Protein AF-A0A174NQS0-F1 (afdb_monomer_lite)

Secondary structure (DSSP, 8-state):
--SSTTTTS-HHHHHHHHHHHHHTT-----SPEEEEEETTEEEEEETTEEEEEE-S-----S---PPP-HHHHHHHHHTT------GGGTS---HHHHHHHHHHHHTT-

Radius of gyration: 20.38 Å; chains: 1; bounding box: 46×36×50 Å

Sequence (109 aa):
MKDKAGEDLGMLRKIAVMQKLGGESVGIITSARCIEINETGVVVETPEGKETVACDCVVLAVGSASRDSSALKEASEKAGADFFVIGDAKRARRAIDAIAEGFDTARLV

Structure (mmCIF, N/CA/C/O backbone):
data_AF-A0A174NQS0-F1
#
_entry.id   AF-A0A174NQS0-F1
#
loop_
_atom_site.group_PDB
_atom_site.id
_atom_site.type_symbol
_atom_site.label_atom_id
_atom_site.label_alt_id
_atom_site.label_comp_id
_atom_site.label_asym_id
_atom_site.label_entity_id
_atom_site.label_seq_id
_atom_site.pdbx_PDB_ins_code
_atom_site.Cartn_x
_atom_site.Cartn_y
_atom_site.Cartn_z
_atom_site.occupancy
_atom_site.B_iso_or_equiv
_atom_site.auth_seq_id
_atom_site.auth_comp_id
_atom_site.auth_asym_id
_atom_site.auth_atom_id
_atom_site.pdbx_PDB_model_num
ATOM 1 N N . MET A 1 1 ? 2.153 2.420 14.482 1.00 84.75 1 MET A N 1
ATOM 2 C CA . MET A 1 1 ? 0.807 2.476 13.875 1.00 84.75 1 MET A CA 1
ATOM 3 C C . MET A 1 1 ? 0.362 3.921 13.827 1.00 84.75 1 MET A C 1
ATOM 5 O O . MET A 1 1 ? 0.783 4.675 14.695 1.00 84.75 1 MET A O 1
ATOM 9 N N . LYS A 1 2 ? -0.392 4.322 12.799 1.00 88.94 2 LYS A N 1
ATOM 10 C CA . LYS A 1 2 ? -0.871 5.706 12.681 1.00 88.94 2 LYS A CA 1
ATOM 11 C C . LYS A 1 2 ? -2.058 5.925 13.622 1.00 88.94 2 LYS A C 1
ATOM 13 O O . LYS A 1 2 ? -2.905 5.043 13.750 1.00 88.94 2 LYS A O 1
ATOM 18 N N . ASP A 1 3 ? -2.106 7.089 14.255 1.00 93.81 3 ASP A N 1
ATOM 19 C CA . ASP A 1 3 ? -3.186 7.530 15.146 1.00 93.81 3 ASP A CA 1
ATOM 20 C C . ASP A 1 3 ? -4.414 8.024 14.366 1.00 93.81 3 ASP A C 1
ATOM 22 O O . ASP A 1 3 ? -5.527 8.042 14.892 1.00 93.81 3 ASP A O 1
ATOM 26 N N . LYS A 1 4 ? -4.234 8.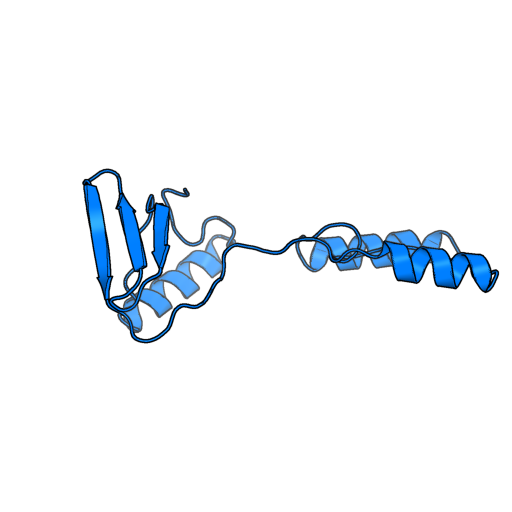369 13.084 1.00 94.31 4 LYS A N 1
ATOM 27 C CA . LYS A 1 4 ? -5.297 8.828 12.186 1.00 94.31 4 LYS A CA 1
ATOM 28 C C . LYS A 1 4 ? -5.352 8.014 10.897 1.00 94.31 4 LYS A C 1
ATOM 30 O O . LYS A 1 4 ? -4.336 7.660 10.303 1.00 94.31 4 LYS A O 1
ATOM 35 N N . ALA A 1 5 ? -6.569 7.802 10.404 1.00 94.94 5 ALA A N 1
ATOM 36 C CA . ALA A 1 5 ? -6.804 7.267 9.068 1.00 94.94 5 ALA A CA 1
ATOM 37 C C . ALA A 1 5 ? -6.678 8.362 7.989 1.00 94.94 5 ALA A C 1
ATOM 39 O O . ALA A 1 5 ? -6.966 9.543 8.222 1.00 94.94 5 ALA A O 1
ATOM 40 N N . GLY A 1 6 ? -6.244 7.963 6.788 1.00 94.31 6 GLY A N 1
ATOM 41 C CA . GLY A 1 6 ? -6.224 8.821 5.598 1.00 94.31 6 GLY A CA 1
ATOM 42 C C . GLY A 1 6 ? -5.242 9.997 5.647 1.00 94.31 6 GLY A C 1
ATOM 43 O O . GLY A 1 6 ? -5.475 10.998 4.979 1.00 94.31 6 GLY A O 1
ATOM 44 N N . GLU A 1 7 ? -4.173 9.933 6.445 1.00 92.12 7 GLU A N 1
ATOM 45 C CA . GLU A 1 7 ? -3.198 11.036 6.570 1.00 92.12 7 GLU A CA 1
ATOM 46 C C . GLU A 1 7 ? -2.446 11.361 5.282 1.00 92.12 7 GLU A C 1
ATOM 48 O O . GLU A 1 7 ? -2.097 12.514 5.051 1.00 92.12 7 GLU A O 1
ATOM 53 N N . ASP A 1 8 ? -2.236 10.366 4.422 1.00 91.19 8 ASP A N 1
ATOM 54 C CA . ASP A 1 8 ? -1.518 10.559 3.161 1.00 91.19 8 ASP A CA 1
ATOM 55 C C . ASP A 1 8 ? -2.417 11.127 2.048 1.00 91.19 8 ASP A C 1
ATOM 57 O O . ASP A 1 8 ? -1.941 11.437 0.951 1.00 91.19 8 ASP A O 1
ATOM 61 N N . LEU A 1 9 ? -3.719 11.282 2.321 1.00 94.00 9 LEU A N 1
ATOM 62 C CA . LEU A 1 9 ? -4.663 11.936 1.425 1.00 94.00 9 LEU A CA 1
ATOM 63 C C . LEU A 1 9 ? -4.570 13.455 1.579 1.00 94.00 9 LEU A C 1
ATOM 65 O O . LEU A 1 9 ? -4.581 13.998 2.681 1.00 94.00 9 LEU A O 1
ATOM 69 N N . GLY A 1 10 ? -4.570 14.163 0.446 1.00 94.56 10 GLY A N 1
ATOM 70 C CA . GLY A 1 10 ? -4.738 15.619 0.454 1.00 94.56 10 GLY A CA 1
ATOM 71 C C . GLY A 1 10 ? -6.079 16.020 1.082 1.00 94.56 10 GLY A C 1
ATOM 72 O O . GLY A 1 10 ? -7.060 15.293 0.937 1.00 94.56 10 GLY A O 1
ATOM 73 N N . MET A 1 11 ? -6.131 17.188 1.729 1.00 95.69 11 MET A N 1
ATOM 74 C CA . MET A 1 11 ? -7.246 17.638 2.582 1.00 95.69 11 MET A CA 1
ATOM 75 C C . MET A 1 11 ? -8.646 17.367 2.006 1.00 95.69 11 MET A C 1
ATOM 77 O O . MET A 1 11 ? -9.444 16.682 2.640 1.00 95.69 11 MET A O 1
ATOM 81 N N . LEU A 1 12 ? -8.936 17.846 0.790 1.00 97.06 12 LEU A N 1
ATOM 82 C CA . LEU A 1 12 ? -10.257 17.669 0.167 1.00 97.06 12 LEU A CA 1
ATOM 83 C C . LEU A 1 12 ? -10.587 16.195 -0.110 1.00 97.06 12 LEU A C 1
ATOM 85 O O . LEU A 1 12 ? -11.711 15.756 0.118 1.00 97.06 12 LEU A O 1
ATOM 89 N N . ARG A 1 13 ? -9.592 15.409 -0.542 1.00 96.75 13 ARG A N 1
ATOM 90 C CA . ARG A 1 13 ? -9.753 13.963 -0.762 1.00 96.75 13 ARG A CA 1
ATOM 91 C C . ARG A 1 13 ? -10.002 13.235 0.551 1.00 96.75 13 ARG A C 1
ATOM 93 O O . ARG A 1 13 ? -10.856 12.359 0.595 1.00 96.75 13 ARG A O 1
ATOM 100 N N . LYS A 1 14 ? -9.297 13.620 1.618 1.00 96.88 14 LYS A N 1
ATOM 101 C CA . LYS A 1 14 ? -9.506 13.060 2.954 1.00 96.88 14 LYS A CA 1
ATOM 102 C C . LYS A 1 14 ? -10.944 13.289 3.416 1.00 96.88 14 LYS A C 1
ATOM 104 O O . LYS A 1 14 ? -11.585 12.336 3.832 1.00 96.88 14 LYS A O 1
ATOM 109 N N . ILE A 1 15 ? -11.464 14.513 3.294 1.00 97.06 15 ILE A N 1
ATOM 110 C CA . ILE A 1 15 ? -12.847 14.835 3.684 1.00 97.06 15 ILE A CA 1
ATOM 111 C C . ILE A 1 15 ? -13.843 13.950 2.925 1.00 97.06 15 ILE A C 1
ATOM 113 O O . ILE A 1 15 ? -14.646 13.269 3.557 1.00 97.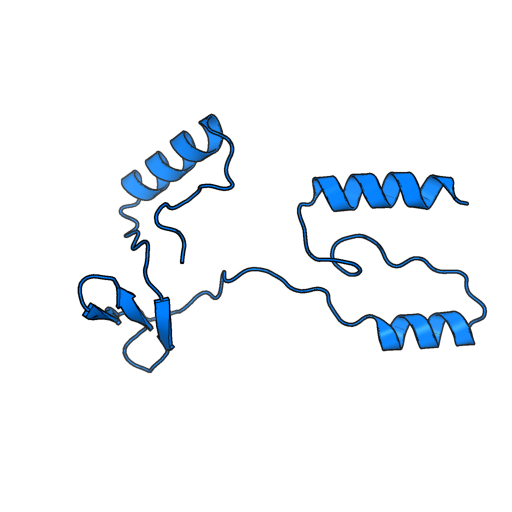06 15 ILE A O 1
ATOM 117 N N . ALA A 1 16 ? -13.750 13.907 1.594 1.00 98.00 16 ALA A N 1
ATOM 118 C CA . ALA A 1 16 ? -14.673 13.132 0.766 1.00 98.00 16 ALA A CA 1
ATOM 119 C C . ALA A 1 16 ? -14.626 11.624 1.079 1.00 98.00 16 ALA A C 1
ATOM 121 O O . ALA A 1 16 ? -15.669 10.989 1.233 1.00 98.00 16 ALA A O 1
ATOM 122 N N . VAL A 1 17 ? -13.424 11.053 1.219 1.00 97.69 17 VAL A N 1
ATOM 123 C CA . VAL A 1 17 ? -13.247 9.626 1.532 1.00 97.69 17 VAL A CA 1
ATOM 124 C C . VAL A 1 17 ? -13.790 9.299 2.920 1.00 97.69 17 VAL A C 1
ATOM 126 O O . VAL A 1 17 ? -14.565 8.359 3.056 1.00 97.69 17 VAL A O 1
ATOM 129 N N . MET A 1 18 ? -13.444 10.084 3.944 1.00 97.12 18 MET A N 1
ATOM 130 C CA . MET A 1 18 ? -13.894 9.816 5.313 1.00 97.12 18 MET A CA 1
ATOM 131 C C . MET A 1 18 ? -15.414 9.969 5.460 1.00 97.12 18 MET A C 1
ATOM 133 O O . MET A 1 18 ? -16.035 9.157 6.141 1.00 97.12 18 MET A O 1
ATOM 137 N N . GLN A 1 19 ? -16.026 10.951 4.786 1.00 97.38 19 GLN A N 1
ATOM 138 C CA . GLN A 1 19 ? -17.487 11.092 4.745 1.00 97.38 19 GLN A CA 1
ATOM 139 C C . GLN A 1 19 ? -18.157 9.876 4.103 1.00 97.38 19 GLN A C 1
ATOM 141 O O . GLN A 1 19 ? -19.143 9.371 4.635 1.00 97.38 19 GLN A O 1
ATOM 146 N N . LYS A 1 20 ? -17.612 9.374 2.987 1.00 98.19 20 LYS A N 1
ATOM 147 C CA . LYS A 1 20 ? -18.153 8.188 2.317 1.00 98.19 20 LYS A CA 1
ATOM 148 C C . LYS A 1 20 ? -18.015 6.936 3.183 1.00 98.19 20 LYS A C 1
ATOM 150 O O . LYS A 1 20 ? -18.993 6.219 3.328 1.00 98.19 20 LYS A O 1
ATOM 155 N N . LEU A 1 21 ? -16.850 6.706 3.794 1.00 97.88 21 LEU A N 1
ATOM 156 C CA . LEU A 1 21 ? -16.629 5.570 4.700 1.00 97.88 21 LEU A CA 1
ATOM 157 C C . LEU A 1 21 ? -17.608 5.585 5.881 1.00 97.88 21 LEU A C 1
ATOM 159 O O . LEU A 1 21 ? -18.196 4.555 6.195 1.00 97.88 21 LEU A O 1
ATOM 163 N N . GLY A 1 22 ? -17.832 6.757 6.486 1.00 97.25 22 GLY A N 1
ATOM 164 C CA . GLY A 1 22 ? -18.833 6.916 7.542 1.00 97.25 22 GLY A CA 1
ATOM 165 C C . GLY A 1 22 ? -20.260 6.643 7.056 1.00 97.25 22 GLY A C 1
ATOM 166 O O . GLY A 1 22 ? -21.010 5.951 7.734 1.00 97.25 22 GLY A O 1
ATOM 167 N N . GLY A 1 23 ? -20.623 7.126 5.862 1.00 98.12 23 GLY A N 1
ATOM 168 C CA . GLY A 1 23 ? -21.935 6.867 5.253 1.00 98.12 23 GLY A CA 1
ATOM 169 C C . GLY A 1 23 ? -22.191 5.393 4.915 1.00 98.12 23 GLY A C 1
ATOM 170 O O . GLY A 1 23 ? -23.333 4.952 4.956 1.00 98.12 23 GLY A O 1
ATOM 171 N N . GLU A 1 24 ? -21.135 4.627 4.639 1.00 98.19 24 GLU A N 1
ATOM 172 C CA . GLU A 1 24 ? -21.184 3.174 4.408 1.00 98.19 24 GLU A CA 1
ATOM 173 C C . GLU A 1 24 ? -20.991 2.357 5.701 1.00 98.19 24 GLU A C 1
ATOM 175 O O . GLU A 1 24 ? -20.834 1.141 5.650 1.00 98.19 24 GLU A O 1
ATOM 180 N N . SER A 1 25 ? -21.000 3.005 6.874 1.00 97.44 25 SER A N 1
ATOM 181 C CA . SER A 1 25 ? -20.841 2.358 8.188 1.00 97.44 25 SER A CA 1
ATOM 182 C C . SER A 1 25 ? -19.535 1.564 8.356 1.00 97.44 25 SER A C 1
ATOM 184 O O . SER A 1 25 ? -19.489 0.565 9.073 1.00 97.44 25 SER A O 1
ATOM 186 N N . VAL A 1 26 ? -18.448 2.005 7.715 1.00 97.88 26 VAL A N 1
ATOM 187 C CA . VAL A 1 26 ? -17.132 1.365 7.849 1.00 97.88 26 VAL A CA 1
ATOM 188 C C . VAL A 1 26 ? -16.534 1.678 9.221 1.00 97.88 26 VAL A C 1
ATOM 190 O O . VAL A 1 26 ? -16.276 2.838 9.548 1.00 97.88 26 VAL A O 1
ATOM 193 N N . GLY A 1 27 ? -16.262 0.635 10.007 1.00 96.31 27 GLY A N 1
ATOM 194 C CA . GLY A 1 27 ? -15.511 0.743 11.258 1.00 96.31 27 GLY A CA 1
ATOM 195 C C . GLY A 1 27 ? -14.036 1.065 11.003 1.00 96.31 27 GLY A C 1
ATOM 196 O O . GLY A 1 27 ? -13.393 0.443 10.159 1.00 96.31 27 GLY A O 1
ATOM 197 N N . ILE A 1 28 ? -13.489 2.042 11.730 1.00 96.12 28 ILE A N 1
ATOM 198 C CA . ILE A 1 28 ? -12.089 2.469 11.608 1.00 96.12 28 ILE A CA 1
ATOM 199 C C . ILE A 1 28 ? -11.442 2.414 12.987 1.00 96.12 28 ILE A C 1
ATOM 201 O O . ILE A 1 28 ? -11.783 3.206 13.861 1.00 96.12 28 ILE A O 1
ATOM 205 N N . ILE A 1 29 ? -10.474 1.515 13.147 1.00 96.00 29 ILE A N 1
ATOM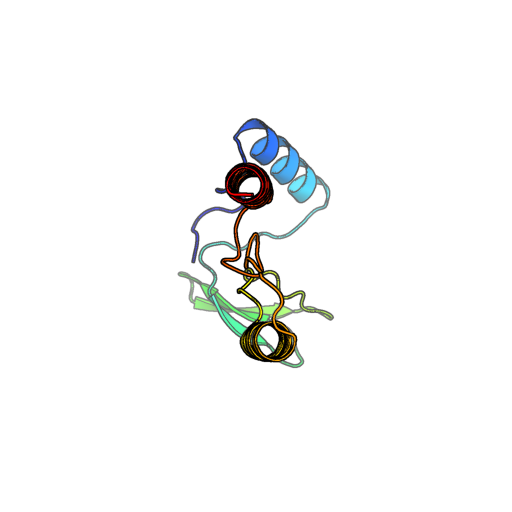 206 C CA . ILE A 1 29 ? -9.679 1.375 14.369 1.00 96.00 29 ILE A CA 1
ATOM 207 C C . ILE A 1 29 ? -8.264 1.869 14.057 1.00 96.00 29 ILE A C 1
ATOM 209 O O . ILE A 1 29 ? -7.574 1.317 13.198 1.00 96.00 29 ILE A O 1
ATOM 213 N N . THR A 1 30 ? -7.842 2.954 14.703 1.00 96.44 30 THR A N 1
ATOM 214 C CA . THR A 1 30 ? -6.489 3.512 14.561 1.00 96.44 30 THR A CA 1
ATOM 215 C C . THR A 1 30 ? -5.612 3.091 15.733 1.00 96.44 30 THR A C 1
ATOM 217 O O . THR A 1 30 ? -6.084 2.474 16.683 1.00 96.44 30 THR A O 1
ATOM 220 N N . SER A 1 31 ? -4.302 3.348 15.651 1.00 96.31 31 SER A N 1
ATOM 221 C CA . SER A 1 31 ? -3.335 2.901 16.668 1.00 96.31 31 SER A CA 1
ATOM 222 C C . SER A 1 31 ? -3.382 1.391 16.965 1.00 96.31 31 SER A C 1
ATOM 224 O O . SER A 1 31 ? -2.865 0.953 17.987 1.00 96.31 31 SER A O 1
ATOM 226 N N . ALA A 1 32 ? -3.953 0.595 16.058 1.00 96.81 32 ALA A N 1
ATOM 227 C CA . ALA A 1 32 ? -4.173 -0.833 16.221 1.00 96.81 32 ALA A CA 1
ATOM 228 C C . ALA A 1 32 ? -3.096 -1.631 15.489 1.00 96.81 32 ALA A C 1
ATOM 230 O O . ALA A 1 32 ? -2.909 -1.488 14.277 1.00 96.81 32 ALA A O 1
ATOM 231 N N . ARG A 1 33 ? -2.367 -2.474 16.220 1.00 97.44 33 ARG A N 1
ATOM 232 C CA . ARG A 1 33 ? -1.380 -3.397 15.664 1.00 97.44 33 ARG A CA 1
ATOM 233 C C . ARG A 1 33 ? -2.012 -4.763 15.442 1.00 97.44 33 ARG A C 1
ATOM 235 O O . ARG A 1 33 ? -2.346 -5.427 16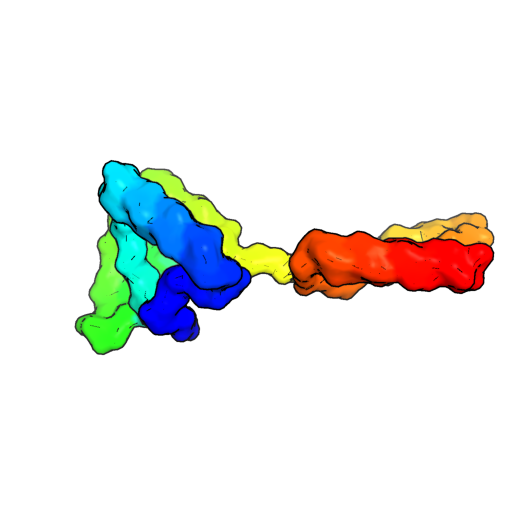.408 1.00 97.44 33 ARG A O 1
ATOM 242 N N . CYS A 1 34 ? -2.094 -5.216 14.192 1.00 96.94 34 CYS A N 1
ATOM 243 C CA . CYS A 1 34 ? -2.396 -6.618 13.894 1.00 96.94 34 CYS A CA 1
ATOM 244 C C . CYS A 1 34 ? -1.284 -7.508 14.466 1.00 96.94 34 CYS A C 1
ATOM 246 O O . CYS A 1 34 ? -0.120 -7.357 14.079 1.00 96.94 34 CYS A O 1
ATOM 248 N N . ILE A 1 35 ? -1.635 -8.402 15.389 1.00 97.44 35 ILE A N 1
ATOM 249 C CA . ILE A 1 35 ? -0.697 -9.347 16.010 1.00 97.44 35 ILE A CA 1
ATOM 250 C C . ILE A 1 35 ? -0.903 -10.780 15.517 1.00 97.44 35 ILE A C 1
ATOM 252 O O . ILE A 1 35 ? 0.060 -11.539 15.488 1.00 97.44 35 ILE A O 1
ATOM 256 N N . GLU A 1 36 ? -2.115 -11.130 15.084 1.00 97.88 36 GLU A N 1
ATOM 257 C CA . GLU A 1 36 ? -2.454 -12.465 14.588 1.00 97.88 36 GLU A CA 1
ATOM 258 C C . GLU A 1 36 ? -3.662 -12.393 13.645 1.00 97.88 36 GLU A C 1
ATOM 260 O O . GLU A 1 36 ? -4.567 -11.583 13.847 1.00 97.88 36 GLU A O 1
ATOM 265 N N . ILE A 1 37 ? -3.676 -13.246 12.621 1.00 98.12 37 ILE A N 1
ATOM 266 C CA . ILE A 1 37 ? -4.859 -13.537 11.807 1.00 98.12 37 ILE A CA 1
ATOM 267 C C . ILE A 1 37 ? -5.147 -15.021 11.999 1.00 98.12 37 ILE A C 1
ATOM 269 O O . ILE A 1 37 ? -4.262 -15.844 11.759 1.00 98.12 37 ILE A O 1
ATOM 273 N N . ASN A 1 38 ? -6.355 -15.355 12.436 1.00 96.31 38 ASN A N 1
ATOM 274 C CA . ASN A 1 38 ? -6.759 -16.726 12.729 1.00 96.31 38 ASN A CA 1
ATOM 275 C C . ASN A 1 38 ? -8.197 -16.998 12.265 1.00 96.31 38 ASN A C 1
ATOM 277 O O . ASN A 1 38 ? -8.815 -16.173 11.596 1.00 96.31 38 ASN A O 1
ATOM 281 N N . GLU A 1 39 ? -8.715 -18.181 12.597 1.00 95.94 39 GLU A N 1
ATOM 282 C CA . GLU A 1 39 ? -10.025 -18.663 12.137 1.00 95.94 39 GLU A CA 1
ATOM 283 C C . GLU A 1 39 ? -11.207 -17.803 12.602 1.00 95.94 39 GLU A C 1
ATOM 285 O O . GLU A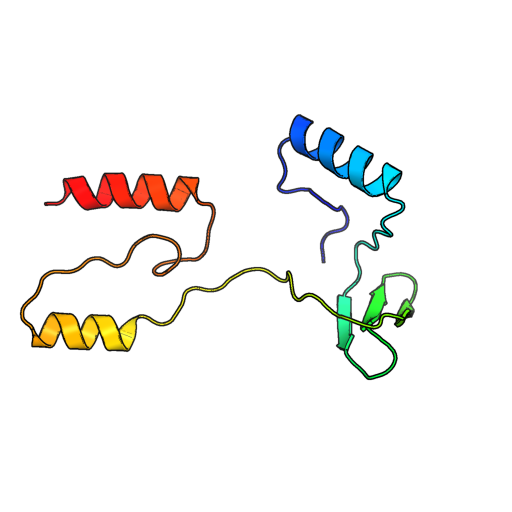 1 39 ? -12.271 -17.861 11.993 1.00 95.94 39 GLU A O 1
ATOM 290 N N . THR A 1 40 ? -11.047 -17.013 13.668 1.00 95.25 40 THR A N 1
ATOM 291 C CA . THR A 1 40 ? -12.122 -16.166 14.199 1.00 95.25 40 THR A CA 1
ATOM 292 C C . THR A 1 40 ? -12.019 -14.716 13.735 1.00 95.25 40 THR A C 1
ATOM 294 O O . THR A 1 40 ? -12.990 -13.976 13.884 1.00 95.25 40 THR A O 1
ATOM 297 N N . GLY A 1 41 ? -10.886 -14.305 13.151 1.00 97.62 41 GLY A N 1
ATOM 298 C CA . GLY A 1 41 ? -10.694 -12.979 12.569 1.00 97.62 41 GLY A CA 1
ATOM 299 C C . GLY A 1 41 ? -9.283 -12.420 12.756 1.00 97.62 41 GLY A C 1
ATOM 300 O O . GLY A 1 41 ? -8.281 -13.130 12.658 1.00 97.62 41 GLY A O 1
ATOM 301 N N . VAL A 1 42 ? -9.198 -11.109 13.000 1.00 98.31 42 VAL A N 1
ATOM 302 C CA . VAL A 1 42 ? -7.930 -10.387 13.187 1.00 98.31 42 VAL A CA 1
ATOM 303 C C . VAL A 1 42 ? -7.774 -9.985 14.646 1.00 98.31 42 VAL A C 1
ATOM 305 O O . VAL A 1 42 ? -8.559 -9.192 15.163 1.00 98.31 42 VAL A O 1
ATOM 308 N N . VAL A 1 43 ? -6.731 -10.480 15.305 1.00 98.12 43 VAL A N 1
ATOM 309 C CA . VAL A 1 43 ? -6.375 -10.049 16.657 1.00 98.12 43 VAL A CA 1
ATOM 310 C C . VAL A 1 43 ? -5.535 -8.783 16.557 1.00 98.12 43 VAL A C 1
ATOM 312 O O . VAL A 1 43 ? -4.474 -8.763 15.918 1.00 98.12 43 VAL A O 1
ATOM 315 N N . VAL A 1 44 ? -5.996 -7.720 17.209 1.00 97.75 44 VAL A N 1
ATOM 316 C CA . VAL A 1 44 ? -5.321 -6.425 17.245 1.00 97.75 44 VAL A CA 1
ATOM 317 C C . VAL A 1 44 ? -4.955 -6.033 18.672 1.00 97.75 44 VAL A C 1
ATOM 319 O O . VAL A 1 44 ? -5.655 -6.344 19.630 1.00 97.75 44 VAL A O 1
ATOM 322 N N . GLU A 1 45 ? -3.826 -5.351 18.810 1.00 98.19 45 GLU A N 1
ATOM 323 C CA . GLU A 1 45 ? -3.383 -4.698 20.037 1.00 98.19 45 GLU A CA 1
ATOM 324 C C . GLU A 1 45 ? -3.548 -3.185 19.873 1.00 98.19 45 GLU A C 1
ATOM 326 O O . GLU A 1 45 ? -2.957 -2.582 18.971 1.00 98.19 45 GLU A O 1
ATOM 331 N N . THR A 1 46 ? -4.368 -2.581 20.726 1.00 96.44 46 THR A N 1
ATOM 332 C CA . THR A 1 46 ? -4.634 -1.141 20.794 1.00 96.44 46 THR A CA 1
ATOM 333 C C . THR A 1 46 ? -4.111 -0.587 22.129 1.00 96.44 46 THR A C 1
ATOM 335 O O . THR A 1 46 ? -3.712 -1.358 23.007 1.00 96.44 46 THR A O 1
ATOM 338 N N . PRO A 1 47 ? -4.113 0.743 22.340 1.00 96.25 47 PRO A N 1
ATOM 339 C CA . PRO A 1 47 ? -3.794 1.319 23.649 1.00 96.25 47 PRO A CA 1
ATOM 340 C C . PRO A 1 47 ? -4.709 0.842 24.792 1.00 96.25 47 PRO A C 1
ATOM 342 O O . PRO A 1 47 ? -4.325 0.943 25.954 1.00 96.25 47 PRO A O 1
ATOM 345 N N . GLU A 1 48 ? -5.902 0.337 24.474 1.00 94.75 48 GLU A N 1
ATOM 346 C CA . GLU A 1 48 ? -6.905 -0.135 25.438 1.00 94.75 48 GLU A CA 1
ATOM 347 C C . GLU A 1 48 ? -6.743 -1.627 25.768 1.00 94.75 48 GLU A C 1
ATOM 349 O O . GLU A 1 48 ? -7.280 -2.105 26.767 1.00 94.75 48 GLU A O 1
ATOM 354 N N . GLY A 1 49 ? -5.966 -2.362 24.968 1.00 96.44 49 GLY A N 1
ATOM 355 C CA . GLY A 1 49 ? -5.682 -3.776 25.174 1.00 96.44 49 GLY A CA 1
ATOM 356 C C . GLY A 1 49 ? -5.751 -4.586 23.886 1.00 96.44 49 GLY A C 1
ATOM 357 O O . GLY A 1 49 ? -5.664 -4.058 22.779 1.00 96.44 49 GLY A O 1
ATOM 358 N N . LYS A 1 50 ? -5.872 -5.906 24.038 1.00 97.38 50 LYS A N 1
ATOM 359 C CA . LYS A 1 50 ? -6.032 -6.830 22.912 1.00 97.38 50 LYS A CA 1
ATOM 360 C C . LYS A 1 50 ? -7.505 -7.117 22.669 1.00 97.38 50 LYS A C 1
ATOM 362 O O . LYS A 1 50 ? -8.226 -7.439 23.608 1.00 97.38 50 LYS A O 1
ATOM 367 N N . GLU A 1 51 ? -7.910 -7.087 21.409 1.00 96.25 51 GLU A N 1
ATOM 368 C CA . GLU A 1 51 ? -9.256 -7.450 20.969 1.00 96.25 51 GLU A CA 1
ATOM 369 C C . GLU A 1 51 ? -9.211 -8.255 19.665 1.00 96.25 51 GLU A C 1
ATOM 371 O O . GLU A 1 51 ? -8.206 -8.262 18.953 1.00 96.25 51 GLU A O 1
ATOM 376 N N . THR A 1 52 ? -10.297 -8.968 19.361 1.00 97.44 52 THR A N 1
ATOM 377 C CA . THR A 1 52 ? -10.449 -9.717 18.105 1.00 97.44 52 THR A CA 1
ATOM 378 C C . THR A 1 52 ? -11.542 -9.081 17.261 1.00 97.44 52 THR A C 1
ATOM 380 O O . THR A 1 52 ? -12.694 -9.006 17.683 1.00 97.44 52 THR A O 1
ATOM 383 N N . VAL A 1 53 ? -11.179 -8.658 16.053 1.00 97.62 53 VAL A N 1
ATOM 384 C CA . VAL A 1 53 ? -12.109 -8.173 15.035 1.00 97.62 53 VAL A CA 1
ATOM 385 C C . VAL A 1 53 ? -12.580 -9.369 14.214 1.00 97.62 53 VAL A C 1
ATOM 387 O O . VAL A 1 53 ? -11.847 -9.871 13.357 1.00 97.62 53 VAL A O 1
ATOM 390 N N . ALA A 1 54 ? -13.796 -9.837 14.495 1.00 97.94 54 ALA A N 1
ATOM 391 C CA . ALA A 1 54 ? -14.388 -10.966 13.787 1.00 97.94 54 ALA A CA 1
ATOM 392 C C . ALA A 1 54 ? -14.679 -10.618 12.320 1.00 97.94 54 ALA A C 1
ATOM 394 O O . ALA A 1 54 ? -15.267 -9.574 12.030 1.00 97.94 54 ALA A O 1
ATOM 395 N N . CYS A 1 55 ? -14.255 -11.478 11.393 1.00 97.44 55 CYS A N 1
ATOM 396 C CA . CYS A 1 55 ? -14.474 -11.293 9.959 1.00 97.44 55 CYS A CA 1
ATOM 397 C C . CYS A 1 55 ? -14.309 -12.604 9.181 1.00 97.44 55 CYS A C 1
ATOM 399 O O . CYS A 1 55 ? -13.553 -13.481 9.588 1.00 97.44 55 CYS A O 1
ATOM 401 N N . ASP A 1 56 ? -14.977 -12.701 8.029 1.00 97.81 56 ASP A N 1
ATOM 402 C CA . ASP A 1 56 ? -14.868 -13.859 7.128 1.00 97.81 56 ASP A CA 1
ATOM 403 C C . ASP A 1 56 ? -13.660 -13.761 6.186 1.00 97.81 56 ASP A C 1
ATOM 405 O O . ASP A 1 56 ? -13.164 -14.762 5.669 1.00 97.81 56 ASP A O 1
ATOM 409 N N . CYS A 1 57 ? -13.200 -12.539 5.907 1.00 97.44 57 CYS A N 1
ATOM 410 C CA . CYS A 1 57 ? -12.118 -12.273 4.968 1.00 97.44 57 CYS A CA 1
ATOM 411 C C . CYS A 1 57 ? -11.212 -11.148 5.461 1.00 97.44 57 CYS A C 1
ATOM 413 O O . CYS A 1 57 ? -11.674 -10.129 5.974 1.00 97.44 57 CYS A O 1
ATOM 415 N N . VAL A 1 58 ? -9.913 -11.307 5.199 1.00 97.62 58 VAL A N 1
ATOM 416 C CA . VAL A 1 58 ? -8.884 -10.320 5.530 1.00 97.62 58 VAL A CA 1
ATOM 417 C C . VAL A 1 58 ? -8.202 -9.841 4.256 1.00 97.62 58 VAL A C 1
ATOM 419 O O . VAL A 1 58 ? -7.660 -10.632 3.486 1.00 97.62 58 VAL A O 1
ATOM 422 N N . VAL A 1 59 ? -8.199 -8.524 4.047 1.00 97.50 59 VAL A N 1
ATOM 423 C CA . VAL A 1 59 ? -7.484 -7.878 2.941 1.00 97.50 59 VAL A CA 1
ATOM 424 C C . VAL A 1 59 ? -6.200 -7.247 3.474 1.00 97.50 59 VAL A C 1
ATOM 426 O O . VAL A 1 59 ? -6.236 -6.316 4.279 1.00 97.50 59 VAL A O 1
ATOM 429 N N . LEU A 1 60 ? -5.048 -7.726 3.001 1.00 96.62 60 LEU A N 1
ATOM 430 C CA . LEU A 1 60 ? -3.741 -7.192 3.387 1.00 96.62 60 LEU A CA 1
ATOM 431 C C . LEU A 1 60 ? -3.403 -5.935 2.574 1.00 96.62 60 LEU A C 1
ATOM 433 O O . LEU A 1 60 ? -2.821 -6.009 1.495 1.00 96.62 60 LEU A O 1
ATOM 437 N N . ALA A 1 61 ? -3.737 -4.766 3.120 1.00 95.25 61 ALA A N 1
ATOM 438 C CA . ALA A 1 61 ? -3.417 -3.455 2.547 1.00 95.25 61 ALA A CA 1
ATOM 439 C C . ALA A 1 61 ? -2.257 -2.757 3.295 1.00 95.25 61 ALA A C 1
ATOM 441 O O . ALA A 1 61 ? -2.322 -1.573 3.615 1.00 95.25 61 ALA A O 1
ATOM 442 N N . VAL A 1 62 ? -1.191 -3.504 3.607 1.00 93.69 62 VAL A N 1
ATOM 443 C CA . VAL A 1 62 ? -0.089 -3.075 4.501 1.00 93.69 62 VAL A CA 1
ATOM 444 C C . VAL A 1 62 ? 1.046 -2.308 3.804 1.00 93.69 62 VAL A C 1
ATOM 446 O O . VAL A 1 62 ? 2.084 -2.045 4.407 1.00 93.69 62 VAL A O 1
ATOM 449 N N . GLY A 1 63 ? 0.854 -1.935 2.538 1.00 92.81 63 GLY A N 1
ATOM 450 C CA . GLY A 1 63 ? 1.853 -1.275 1.698 1.00 92.81 63 GLY A CA 1
ATOM 451 C C . GLY A 1 63 ? 2.378 -2.182 0.586 1.00 92.81 63 GLY A C 1
ATOM 452 O O . GLY A 1 63 ? 1.823 -3.243 0.305 1.00 92.81 63 GLY A O 1
ATOM 453 N N . SER A 1 64 ? 3.436 -1.742 -0.090 1.00 94.88 64 SER A N 1
ATOM 454 C CA . SER A 1 64 ? 4.044 -2.462 -1.212 1.00 94.88 64 SER A CA 1
ATOM 455 C C . SER A 1 64 ? 5.564 -2.418 -1.109 1.00 94.88 64 SER A C 1
ATOM 457 O O . SER A 1 64 ? 6.128 -1.477 -0.552 1.00 94.88 64 SER A O 1
ATOM 459 N N . ALA A 1 65 ? 6.224 -3.434 -1.657 1.00 95.50 65 ALA A N 1
ATOM 460 C CA . ALA A 1 65 ? 7.675 -3.532 -1.728 1.00 95.50 65 ALA A CA 1
ATOM 461 C C . ALA A 1 65 ? 8.112 -3.707 -3.184 1.00 95.50 65 ALA A C 1
ATOM 463 O O . ALA A 1 65 ? 7.356 -4.236 -4.004 1.00 95.50 65 ALA A O 1
ATOM 464 N N . SER A 1 66 ? 9.334 -3.275 -3.497 1.00 96.75 66 SER A N 1
ATOM 465 C CA . SER A 1 66 ? 9.921 -3.530 -4.810 1.00 96.75 66 SER A CA 1
ATOM 466 C C . SER A 1 66 ? 9.986 -5.026 -5.072 1.00 96.75 66 SER A C 1
ATOM 468 O O . SER A 1 66 ? 10.404 -5.801 -4.209 1.00 96.75 66 SER A O 1
ATOM 470 N N . ARG A 1 67 ? 9.615 -5.430 -6.286 1.00 93.69 67 ARG A N 1
ATOM 471 C CA . ARG A 1 67 ? 9.846 -6.800 -6.743 1.00 93.69 67 ARG A CA 1
ATOM 472 C C . ARG A 1 67 ? 11.321 -6.972 -7.075 1.00 93.69 67 ARG A C 1
ATOM 474 O O . ARG A 1 67 ? 11.908 -6.103 -7.721 1.00 93.69 67 ARG A O 1
ATOM 481 N N . ASP A 1 68 ? 11.897 -8.096 -6.658 1.00 94.50 68 ASP A N 1
ATOM 482 C CA . ASP A 1 68 ? 13.261 -8.436 -7.046 1.00 94.50 68 ASP A CA 1
ATOM 483 C C . ASP A 1 68 ? 13.363 -8.509 -8.575 1.00 94.50 68 ASP A C 1
ATOM 485 O O . ASP A 1 68 ? 12.567 -9.167 -9.248 1.00 94.50 68 ASP A O 1
ATOM 489 N N . SER A 1 69 ? 14.336 -7.779 -9.109 1.00 95.50 69 SER A N 1
ATOM 490 C CA . SER A 1 69 ? 14.606 -7.659 -10.541 1.00 95.50 69 SER A CA 1
ATOM 491 C C . SER A 1 69 ? 15.917 -8.329 -10.944 1.00 95.50 69 SER A C 1
ATOM 493 O O . SER A 1 69 ? 16.268 -8.285 -12.118 1.00 95.50 69 SER A O 1
ATOM 495 N N . SER A 1 70 ? 16.632 -8.971 -10.014 1.00 95.88 70 SER A N 1
ATOM 496 C CA . SER A 1 70 ? 17.975 -9.522 -10.244 1.00 95.88 70 SER A CA 1
ATOM 497 C C . SER A 1 70 ? 18.027 -10.492 -11.428 1.00 95.88 70 SER A C 1
ATOM 499 O O . SER A 1 70 ? 18.884 -10.345 -12.293 1.00 95.88 70 SER A O 1
ATOM 501 N N . ALA A 1 71 ? 17.047 -11.395 -11.547 1.00 96.94 71 ALA A N 1
ATOM 502 C CA . ALA A 1 71 ? 16.975 -12.340 -12.665 1.00 96.94 71 ALA A CA 1
ATOM 503 C C . ALA A 1 71 ? 16.798 -11.652 -14.035 1.00 96.94 71 ALA A C 1
ATOM 505 O O . ALA A 1 71 ? 17.383 -12.077 -15.028 1.00 96.94 71 ALA A O 1
ATOM 506 N N . LEU A 1 72 ? 16.012 -10.569 -14.099 1.00 96.56 72 LEU A N 1
ATOM 507 C CA . LEU A 1 72 ? 15.808 -9.808 -15.338 1.00 96.56 72 LEU A CA 1
ATOM 508 C C . LEU A 1 72 ? 17.043 -8.984 -15.706 1.00 96.56 72 LEU A C 1
ATOM 510 O O . LEU A 1 72 ? 17.369 -8.880 -16.888 1.00 96.56 72 LEU A O 1
ATOM 514 N N . LYS A 1 73 ? 17.737 -8.427 -14.704 1.00 96.62 73 LYS A N 1
ATOM 515 C CA . LYS A 1 73 ? 19.011 -7.725 -14.903 1.00 96.62 73 LYS A CA 1
ATOM 516 C C . LYS A 1 73 ? 20.044 -8.668 -15.506 1.00 96.62 73 LYS A C 1
ATOM 518 O O . LYS A 1 73 ? 20.541 -8.395 -16.589 1.00 96.62 73 LYS A O 1
ATOM 523 N N . GLU A 1 74 ? 20.259 -9.823 -14.876 1.00 97.50 74 GLU A N 1
ATOM 524 C CA . GLU A 1 74 ? 21.217 -10.827 -15.350 1.00 97.50 74 GLU A CA 1
ATOM 525 C C . GLU A 1 74 ? 20.890 -11.300 -16.777 1.00 97.50 74 GLU A C 1
ATOM 527 O O . GLU A 1 74 ? 21.777 -11.422 -17.621 1.00 97.50 74 GLU A O 1
ATOM 532 N N . ALA A 1 75 ? 19.611 -11.547 -17.078 1.00 97.81 75 ALA A N 1
ATOM 533 C CA . ALA A 1 75 ? 19.188 -11.935 -18.422 1.00 97.81 75 ALA A CA 1
ATOM 534 C C . ALA A 1 75 ? 19.448 -10.834 -19.468 1.00 97.81 75 ALA A C 1
ATOM 536 O O . ALA A 1 75 ? 19.860 -11.146 -20.585 1.00 97.81 75 ALA A O 1
ATOM 537 N N . SER A 1 76 ? 19.240 -9.564 -19.111 1.00 97.44 76 SER A N 1
ATOM 538 C CA . SER A 1 76 ? 19.467 -8.421 -20.008 1.00 97.44 76 SER A CA 1
ATOM 539 C C . SER A 1 76 ? 20.959 -8.207 -20.272 1.00 97.44 76 SER A C 1
ATOM 541 O O . SER A 1 76 ? 21.363 -8.048 -21.422 1.00 97.44 76 SER A O 1
ATOM 543 N N . GLU A 1 77 ? 21.786 -8.318 -19.228 1.00 96.69 77 GLU A N 1
ATOM 544 C CA . GLU A 1 77 ? 23.250 -8.272 -19.330 1.00 96.69 77 GLU A CA 1
ATOM 545 C C . GLU A 1 77 ? 23.777 -9.381 -20.250 1.00 96.69 77 GLU A C 1
ATOM 547 O O . GLU A 1 77 ? 24.559 -9.113 -21.161 1.00 96.69 77 GLU A O 1
ATOM 552 N N . LYS A 1 78 ? 23.296 -10.623 -20.083 1.00 98.00 78 LYS A N 1
ATOM 553 C CA . LYS A 1 78 ? 23.657 -11.756 -20.959 1.00 98.00 78 LYS A CA 1
ATOM 554 C C . LYS A 1 78 ? 23.228 -11.556 -22.412 1.00 98.00 78 LYS A C 1
ATOM 556 O O . LYS A 1 78 ? 23.893 -12.065 -23.311 1.00 98.00 78 LYS A O 1
ATOM 561 N N . ALA A 1 79 ? 22.128 -10.845 -22.642 1.00 98.00 79 ALA A N 1
ATOM 562 C CA . ALA A 1 79 ? 21.655 -10.506 -23.979 1.00 98.00 79 ALA A CA 1
ATOM 563 C C . ALA A 1 79 ? 22.421 -9.328 -24.611 1.00 98.00 79 ALA A C 1
ATOM 565 O O . ALA A 1 79 ? 22.183 -9.018 -25.776 1.00 98.00 79 ALA A O 1
ATOM 566 N N . GLY A 1 80 ? 23.322 -8.671 -23.868 1.00 97.31 80 GLY A N 1
ATOM 567 C CA . GLY A 1 80 ? 24.008 -7.460 -24.319 1.00 97.31 80 GLY A CA 1
ATOM 568 C C . GLY A 1 80 ? 23.061 -6.271 -24.504 1.00 97.31 80 GLY A C 1
ATOM 569 O O . GLY A 1 80 ? 23.333 -5.404 -25.329 1.00 97.31 80 GLY A O 1
ATOM 570 N N . ALA A 1 81 ? 21.932 -6.261 -23.789 1.00 96.38 81 ALA A N 1
ATOM 571 C CA . ALA A 1 81 ? 20.930 -5.210 -23.869 1.00 96.38 81 ALA A CA 1
ATOM 572 C C . ALA A 1 81 ? 21.118 -4.200 -22.733 1.00 96.38 81 ALA A C 1
ATOM 574 O O . ALA A 1 81 ? 21.137 -4.575 -21.559 1.00 96.38 81 ALA A O 1
ATOM 575 N N . ASP A 1 82 ? 21.185 -2.916 -23.080 1.00 94.31 82 ASP A N 1
ATOM 576 C CA . ASP A 1 82 ? 21.128 -1.838 -22.097 1.00 94.31 82 ASP A CA 1
ATOM 577 C C . ASP A 1 82 ? 19.742 -1.783 -21.445 1.00 94.31 82 ASP A C 1
ATOM 579 O O . ASP A 1 82 ? 18.709 -1.942 -22.103 1.00 94.31 82 ASP A O 1
ATOM 583 N N . PHE A 1 83 ? 19.705 -1.544 -20.135 1.00 95.44 83 PHE A N 1
ATOM 584 C CA . PHE A 1 83 ? 18.456 -1.488 -19.383 1.00 95.44 83 PHE A CA 1
ATOM 585 C C . PHE A 1 83 ? 18.511 -0.480 -18.234 1.00 95.44 83 PHE A C 1
ATOM 587 O O . PHE A 1 83 ? 19.565 -0.156 -17.689 1.00 95.44 83 PHE A O 1
ATOM 594 N N . PHE A 1 84 ? 17.324 -0.052 -17.803 1.00 96.44 84 PHE A N 1
ATOM 595 C CA . PHE A 1 84 ? 17.120 0.737 -16.593 1.00 96.44 84 PHE A CA 1
ATOM 596 C C . PHE A 1 84 ? 16.048 0.080 -15.724 1.00 96.44 84 PHE A C 1
ATOM 598 O O . PHE A 1 84 ? 15.057 -0.444 -16.230 1.00 96.44 84 PHE A O 1
ATOM 605 N N . VAL A 1 85 ? 16.211 0.147 -14.402 1.00 96.44 85 VAL A N 1
ATOM 606 C CA . VAL A 1 85 ? 15.150 -0.229 -13.455 1.00 96.44 85 VAL A CA 1
ATOM 607 C C . VAL A 1 85 ? 14.505 1.040 -12.922 1.00 96.44 85 VAL A C 1
ATOM 609 O O . VAL A 1 85 ? 15.175 1.845 -12.274 1.00 96.44 85 VAL A O 1
ATOM 612 N N . ILE A 1 86 ? 13.209 1.203 -13.187 1.00 97.12 86 ILE A N 1
ATOM 613 C CA . ILE A 1 86 ? 12.420 2.391 -12.838 1.00 97.12 86 ILE A CA 1
ATOM 614 C C . ILE A 1 86 ? 11.093 2.013 -12.168 1.00 97.12 86 ILE A C 1
ATOM 616 O O . ILE A 1 86 ? 10.704 0.844 -12.111 1.00 97.12 86 ILE A O 1
ATOM 620 N N . GLY A 1 87 ? 10.389 3.019 -11.661 1.00 97.25 87 GLY A N 1
ATOM 621 C CA . GLY A 1 87 ? 9.094 2.885 -11.009 1.00 97.25 87 GLY A CA 1
ATOM 622 C C . GLY A 1 87 ? 9.163 2.033 -9.745 1.00 97.25 87 GLY A C 1
ATOM 623 O O . GLY A 1 87 ? 10.181 1.991 -9.046 1.00 97.25 87 GLY A O 1
ATOM 624 N N . ASP A 1 88 ? 8.074 1.326 -9.457 1.00 97.25 88 ASP A N 1
ATOM 625 C CA . ASP A 1 88 ? 7.968 0.504 -8.249 1.00 97.25 88 ASP A CA 1
ATOM 626 C C . ASP A 1 88 ? 8.906 -0.711 -8.261 1.00 97.25 88 ASP A C 1
ATOM 628 O O . ASP A 1 88 ? 9.277 -1.203 -7.198 1.00 97.25 88 ASP A O 1
ATOM 632 N N . ALA A 1 89 ? 9.357 -1.162 -9.440 1.00 95.62 89 ALA A N 1
ATOM 633 C CA . ALA A 1 89 ? 10.383 -2.201 -9.549 1.00 95.62 89 ALA A CA 1
ATOM 634 C C . ALA A 1 89 ? 11.731 -1.740 -8.969 1.00 95.62 89 ALA A C 1
ATOM 636 O O . ALA A 1 89 ? 12.481 -2.547 -8.424 1.00 95.62 89 ALA A O 1
ATOM 637 N N . LYS A 1 90 ? 12.029 -0.436 -9.045 1.00 96.06 90 LYS A N 1
ATOM 638 C CA . LYS A 1 90 ? 13.188 0.163 -8.377 1.00 96.06 90 LYS A CA 1
ATOM 639 C C . LYS A 1 90 ? 12.890 0.401 -6.902 1.00 96.06 90 LYS A C 1
ATOM 641 O O . LYS A 1 90 ? 13.615 -0.067 -6.026 1.00 96.06 90 LYS A O 1
ATOM 646 N N . ARG A 1 91 ? 11.818 1.141 -6.619 1.00 96.19 91 ARG A N 1
ATOM 647 C CA . ARG A 1 91 ? 11.372 1.475 -5.264 1.00 96.19 91 ARG A CA 1
ATOM 648 C C . ARG A 1 91 ? 9.880 1.757 -5.269 1.00 96.19 91 ARG A C 1
ATOM 650 O O . ARG A 1 91 ? 9.488 2.751 -5.870 1.00 96.19 91 ARG A O 1
ATOM 657 N N . ALA A 1 92 ? 9.098 0.949 -4.553 1.00 96.25 92 ALA A N 1
ATOM 658 C CA . ALA A 1 92 ? 7.664 1.177 -4.366 1.00 96.25 92 ALA A CA 1
ATOM 659 C C . ALA A 1 92 ? 7.382 2.583 -3.802 1.00 96.25 92 ALA A C 1
ATOM 661 O O . ALA A 1 92 ? 7.934 2.964 -2.765 1.00 96.25 92 ALA A O 1
ATOM 662 N N . ARG A 1 93 ? 6.561 3.370 -4.507 1.00 95.56 93 ARG A N 1
ATOM 663 C CA . ARG A 1 93 ? 6.229 4.767 -4.166 1.00 95.56 93 ARG A CA 1
ATOM 664 C C . ARG A 1 93 ? 4.958 5.229 -4.886 1.00 95.56 93 ARG A C 1
ATOM 666 O O . ARG A 1 93 ? 4.140 4.413 -5.290 1.00 95.56 93 ARG A O 1
ATOM 673 N N . ARG A 1 94 ? 4.715 6.542 -4.991 1.00 94.94 94 ARG A N 1
ATOM 674 C CA . ARG A 1 94 ? 3.508 7.052 -5.656 1.00 94.94 94 ARG A CA 1
ATOM 675 C C . ARG A 1 94 ? 3.701 7.032 -7.170 1.00 94.94 94 ARG A C 1
ATOM 677 O O . ARG A 1 94 ? 4.795 7.272 -7.675 1.00 94.94 94 ARG A O 1
ATOM 684 N N . ALA A 1 95 ? 2.596 6.866 -7.896 1.00 96.38 95 ALA A N 1
ATOM 685 C CA . ALA A 1 95 ? 2.592 6.863 -9.359 1.00 96.38 95 ALA A CA 1
ATOM 686 C C . ALA A 1 95 ? 3.259 8.111 -9.969 1.00 96.38 95 ALA A C 1
ATOM 688 O O . ALA A 1 95 ? 3.987 7.996 -10.947 1.00 96.38 95 ALA A O 1
ATOM 689 N N . ILE A 1 96 ? 3.075 9.294 -9.365 1.00 96.94 96 ILE A N 1
ATOM 690 C CA . ILE A 1 96 ? 3.716 10.534 -9.834 1.00 96.94 96 ILE A CA 1
ATOM 691 C C . ILE A 1 96 ? 5.244 10.450 -9.802 1.00 96.94 96 ILE A C 1
ATOM 693 O O . ILE A 1 96 ? 5.904 10.946 -10.711 1.00 96.94 96 ILE A O 1
ATOM 697 N N . ASP A 1 97 ? 5.806 9.775 -8.801 1.00 97.44 97 ASP A N 1
ATOM 698 C CA . ASP A 1 97 ? 7.249 9.649 -8.680 1.00 97.44 97 ASP A CA 1
ATOM 699 C C . ASP A 1 97 ? 7.792 8.665 -9.734 1.00 97.44 97 ASP A C 1
ATOM 701 O O . ASP A 1 97 ? 8.876 8.878 -10.284 1.00 97.44 97 ASP A O 1
ATOM 705 N N . ALA A 1 98 ? 7.038 7.598 -10.031 1.00 97.94 98 ALA A N 1
ATOM 706 C CA . ALA A 1 98 ? 7.351 6.646 -11.098 1.00 97.94 98 ALA A CA 1
ATOM 707 C C . ALA A 1 98 ? 7.287 7.302 -12.488 1.00 97.94 98 ALA A C 1
ATOM 709 O O . ALA A 1 98 ? 8.183 7.086 -13.300 1.00 97.94 98 ALA A O 1
ATOM 710 N N . ILE A 1 99 ? 6.277 8.144 -12.736 1.00 98.38 99 ILE A N 1
ATOM 711 C CA . ILE A 1 99 ? 6.136 8.917 -13.980 1.00 98.38 99 ILE A CA 1
ATOM 712 C C . ILE A 1 99 ? 7.318 9.876 -14.155 1.00 98.38 99 ILE A C 1
ATOM 714 O O . ILE A 1 99 ? 7.935 9.888 -15.218 1.00 98.38 99 ILE A O 1
ATOM 718 N N . ALA A 1 100 ? 7.656 10.647 -13.116 1.00 98.19 100 ALA A N 1
ATOM 719 C CA . ALA A 1 100 ? 8.776 11.585 -13.162 1.00 98.19 100 ALA A CA 1
ATOM 720 C C . ALA A 1 100 ? 10.110 10.872 -13.434 1.00 98.19 100 ALA A C 1
ATOM 722 O O . ALA A 1 100 ? 10.855 11.276 -14.318 1.00 98.19 100 ALA A O 1
ATOM 723 N N . GLU A 1 101 ? 10.379 9.755 -12.751 1.00 98.25 101 GLU A 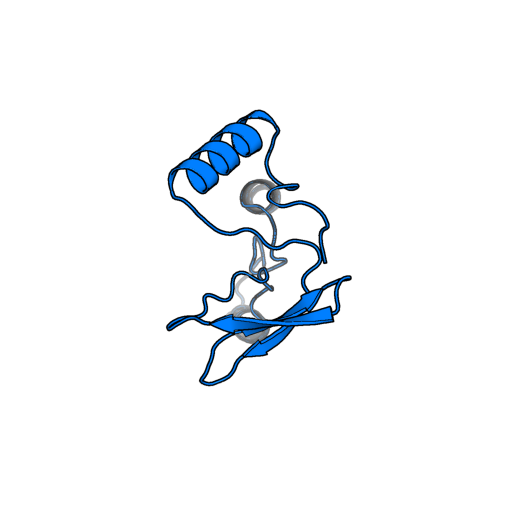N 1
ATOM 724 C CA . GLU A 1 101 ? 11.594 8.971 -13.009 1.00 98.25 101 GLU A CA 1
ATOM 725 C C . GLU A 1 101 ? 11.625 8.372 -14.412 1.00 98.25 101 GLU A C 1
ATOM 727 O O . GLU A 1 101 ? 12.688 8.347 -15.028 1.00 98.25 101 GLU A O 1
ATOM 732 N N . GLY A 1 102 ? 10.491 7.888 -14.923 1.00 98.00 102 GLY A N 1
ATOM 733 C CA . GLY A 1 102 ? 10.412 7.400 -16.296 1.00 98.00 102 GLY A CA 1
ATOM 734 C C . GLY A 1 102 ? 10.767 8.497 -17.299 1.00 98.00 102 GLY A C 1
ATOM 735 O O . GLY A 1 102 ? 11.566 8.262 -18.202 1.00 98.00 102 GLY A O 1
ATOM 736 N N . PHE A 1 103 ? 10.240 9.707 -17.093 1.00 98.25 103 PHE A N 1
ATOM 737 C CA . PHE A 1 103 ? 10.566 10.874 -17.911 1.00 98.25 103 PHE A CA 1
ATOM 738 C C . PHE A 1 103 ? 12.055 11.235 -17.840 1.00 98.25 103 PHE A C 1
ATOM 740 O O . PHE A 1 103 ? 12.689 11.401 -18.879 1.00 98.25 103 PHE A O 1
ATOM 747 N N . ASP A 1 104 ? 12.629 11.317 -16.639 1.00 97.94 104 ASP A N 1
ATOM 748 C CA . ASP A 1 104 ? 14.042 11.665 -16.462 1.00 97.94 104 ASP A CA 1
ATOM 749 C C . ASP A 1 104 ? 14.971 10.599 -17.056 1.00 97.94 104 ASP A C 1
ATOM 751 O O . ASP A 1 104 ? 15.949 10.929 -17.723 1.00 97.94 104 ASP A O 1
ATOM 755 N N . THR A 1 105 ? 14.638 9.318 -16.876 1.00 97.94 105 THR A N 1
ATOM 756 C CA . THR A 1 105 ? 15.419 8.191 -17.409 1.00 97.94 105 THR A CA 1
ATOM 757 C C . THR A 1 105 ? 15.412 8.186 -18.935 1.00 97.94 105 THR A C 1
ATOM 759 O O . THR A 1 105 ? 16.455 7.991 -19.550 1.00 97.94 105 THR A O 1
ATOM 762 N N . ALA A 1 106 ? 14.265 8.466 -19.561 1.00 97.25 106 ALA A N 1
ATOM 763 C CA . ALA A 1 106 ? 14.147 8.526 -21.017 1.00 97.25 106 ALA A CA 1
ATOM 764 C C . ALA A 1 106 ? 14.975 9.655 -21.658 1.00 97.25 106 ALA A C 1
ATOM 766 O O . ALA A 1 106 ? 15.204 9.625 -22.858 1.00 97.25 106 ALA A O 1
ATOM 767 N N . ARG A 1 107 ? 15.428 10.650 -20.885 1.00 96.81 107 ARG A N 1
ATOM 768 C CA . ARG A 1 107 ? 16.296 11.739 -21.370 1.00 96.81 107 ARG A CA 1
ATOM 769 C C . ARG A 1 107 ? 17.788 11.411 -21.305 1.00 96.81 107 ARG A C 1
ATOM 771 O O . ARG A 1 107 ? 18.598 12.242 -21.709 1.00 96.81 107 ARG A O 1
ATOM 778 N N . LEU A 1 108 ? 18.149 10.258 -20.742 1.00 94.25 108 LEU A N 1
ATOM 779 C CA . LEU A 1 108 ? 19.527 9.764 -20.703 1.00 94.25 108 LEU A CA 1
ATOM 780 C C . LEU A 1 108 ? 19.919 9.020 -21.986 1.00 94.25 108 LEU A C 1
ATOM 782 O O . LEU A 1 108 ? 21.095 8.692 -22.142 1.00 94.25 108 LEU A O 1
ATOM 786 N N . VAL A 1 109 ? 18.945 8.736 -22.856 1.00 86.75 109 VAL A N 1
ATOM 787 C CA . VAL A 1 109 ? 19.099 7.994 -24.114 1.00 86.75 109 VAL A CA 1
ATOM 788 C C . VAL A 1 109 ? 18.867 8.880 -25.329 1.00 86.75 109 VAL A C 1
ATOM 790 O O . VAL A 1 109 ? 18.072 9.842 -25.225 1.00 86.75 109 VAL A O 1
#

InterPro domains:
  IPR036188 FAD/NAD(P)-binding domain superfamily [G3DSA:3.50.50.60] (3-63)
  IPR036188 FAD/NAD(P)-binding domain superfamily [SSF51905] (28-102)
  IPR051793 NADH:flavin oxidoreductase/NADH oxidase [PTHR42917] (3-106)

Foldseek 3Di:
DAQDPPPVPDDVRSVVVVVVCVVVVPDDDPQWDFPDQDPQGTWTQHPVGIDGDGDPDDDPPPFDAADDCVVVVVVCVVVVHDDDQAEVNVPDDDPVRRVVRVVVVVVVD

Organism: NCBI:txid154046

pLDDT: mean 96.3, std 2.15, range [84.75, 98.38]